Protein AF-A0A6N7YAE2-F1 (afdb_monomer)

Solvent-accessible surface area (backbone atoms only — not comparable to full-atom values): 3978 Å² total; per-residue (Å²): 137,78,80,89,71,88,86,77,78,80,88,69,78,81,85,68,90,40,76,45,31,31,33,29,76,85,81,62,54,74,47,43,15,68,83,68,63,45,56,68,89,74,48,65,48,40,93,86,76,64,46,51,46,86,50,43,42,80,77,77

pLDDT: mean 79.85, std 17.3, range [47.97, 96.38]

Foldseek 3Di:
DDDPDDDDPPPQQPDDPLQWWKAQQPPGDIDGCNVVSHHLVPVQADPPPRHGSVRIDTPD

Radius of gyration: 15.58 Å; Cα contacts (8 Å, |Δi|>4): 77; chains: 1; bounding box: 31×39×37 Å

Sequence (60 aa):
MEELEKTGGNPHVEDHGLGGVYRCKVCGYIFDENREGRPFTTLSHCPICHVGQQQFEKIE

InterPro domains:
  IPR024934 Rubredoxin-like domain [PS50903] (19-59)
  IPR048574 Rubrerythrin, rubredoxin-like domain [PF21349] (22-57)

Nearest PDB structures (foldseek):
  4s3o-assembly2_B  TM=5.386E-01  e=3.141E-01  Homo sapiens
  2ma6-assembly1_A  TM=5.015E-01  e=8.231E-01  Homo sapiens
  3m63-assembly1_A  TM=5.475E-01  e=1.333E+00  Saccharomyces cerevisiae
  6m2d-assembly3_C  TM=4.865E-01  e=2.311E+00  Homo sapiens
  9fmd-assembly1_NO  TM=5.242E-01  e=5.653E+00  Homo sapiens

Mean predicted aligned error: 9.94 Å

Secondary structure (DSSP, 8-state):
-------------SS-----EEEETTT--EEEHHHHTS-GGG--B-TTT--BGGGEEE--

Structure (mmCIF, N/CA/C/O backbone):
data_AF-A0A6N7YAE2-F1
#
_entry.id   AF-A0A6N7YAE2-F1
#
loop_
_atom_site.group_PDB
_atom_site.id
_atom_site.type_symbol
_atom_site.label_atom_id
_atom_site.label_alt_id
_atom_site.label_comp_id
_atom_site.label_asym_id
_atom_site.label_entity_id
_atom_site.label_seq_id
_atom_site.pdbx_PDB_ins_code
_atom_site.Cartn_x
_atom_site.Cartn_y
_atom_site.Cartn_z
_atom_site.occupancy
_atom_site.B_iso_or_equiv
_atom_site.auth_seq_id
_atom_site.auth_comp_id
_atom_site.auth_asym_id
_atom_site.auth_atom_id
_atom_site.pdbx_PDB_model_num
ATOM 1 N N . MET A 1 1 ? 17.907 -36.830 -27.636 1.00 55.06 1 MET A N 1
ATOM 2 C CA . MET A 1 1 ? 18.697 -35.636 -27.277 1.00 55.06 1 MET A CA 1
ATOM 3 C C . MET A 1 1 ? 17.732 -34.450 -27.231 1.00 55.06 1 MET A C 1
ATOM 5 O O . MET A 1 1 ? 17.875 -33.504 -27.984 1.00 55.06 1 MET A O 1
ATOM 9 N N . GLU A 1 2 ? 16.539 -34.624 -26.670 1.00 56.31 2 GLU A N 1
ATOM 10 C CA . GLU A 1 2 ? 16.264 -34.687 -25.227 1.00 56.31 2 GLU A CA 1
ATOM 11 C C . GLU A 1 2 ? 16.388 -33.287 -24.607 1.00 56.31 2 GLU A C 1
ATOM 13 O O . GLU A 1 2 ? 17.472 -32.721 -24.548 1.00 56.31 2 GLU A O 1
ATOM 18 N N . GLU A 1 3 ? 15.219 -32.758 -24.231 1.00 57.84 3 GLU A N 1
ATOM 19 C CA . GLU A 1 3 ? 15.017 -31.736 -23.201 1.00 57.84 3 GLU A CA 1
ATOM 20 C C . GLU A 1 3 ? 15.559 -30.319 -23.448 1.00 57.84 3 GLU A C 1
ATOM 22 O O . GLU A 1 3 ? 16.543 -29.895 -22.853 1.00 57.84 3 GLU A O 1
ATOM 27 N N . LEU A 1 4 ? 14.785 -29.496 -24.168 1.00 59.25 4 LEU A N 1
ATOM 28 C CA . LEU A 1 4 ? 14.655 -28.087 -23.762 1.00 59.25 4 LEU A CA 1
ATOM 29 C C . LEU A 1 4 ? 13.249 -27.828 -23.224 1.00 59.25 4 LEU A C 1
ATOM 31 O O . LEU A 1 4 ? 12.488 -26.986 -23.692 1.00 59.25 4 LEU A O 1
ATOM 35 N N . GLU A 1 5 ? 12.905 -28.620 -22.218 1.00 60.12 5 GLU A N 1
ATOM 36 C CA . GLU A 1 5 ? 11.993 -28.177 -21.182 1.00 60.12 5 GLU A CA 1
ATOM 37 C C . GLU A 1 5 ? 12.714 -27.108 -20.341 1.00 60.12 5 GLU A C 1
ATOM 39 O O . GLU A 1 5 ? 13.905 -27.233 -20.069 1.00 60.12 5 GLU A O 1
ATOM 44 N N . LYS A 1 6 ? 11.962 -26.116 -19.852 1.00 58.81 6 LYS A N 1
ATOM 45 C CA . LYS A 1 6 ? 12.317 -25.242 -18.714 1.00 58.81 6 LYS A CA 1
ATOM 46 C C . LYS A 1 6 ? 13.325 -24.119 -19.008 1.00 58.81 6 LYS A C 1
ATOM 48 O O . LYS A 1 6 ? 14.473 -24.147 -18.579 1.00 58.81 6 LYS A O 1
ATOM 53 N N . THR A 1 7 ? 12.854 -23.017 -19.586 1.00 57.81 7 THR A N 1
ATOM 54 C CA . THR 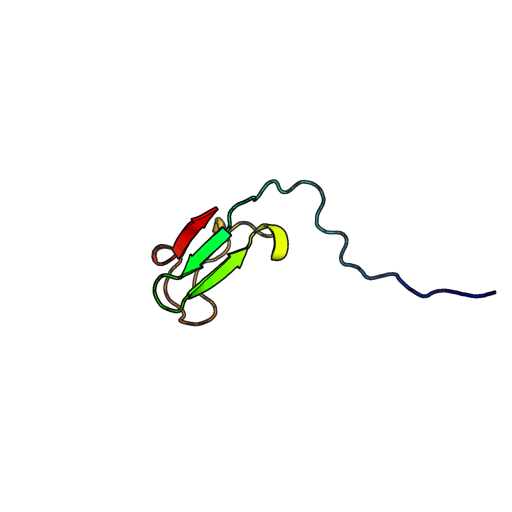A 1 7 ? 13.397 -21.707 -19.195 1.00 57.81 7 THR A CA 1
ATOM 55 C C . THR A 1 7 ? 12.377 -20.607 -19.421 1.00 57.81 7 THR A C 1
ATOM 57 O O . THR A 1 7 ? 11.733 -20.535 -20.462 1.00 57.81 7 THR A O 1
ATOM 60 N N . GLY A 1 8 ? 12.204 -19.791 -18.389 1.00 48.22 8 GLY A N 1
ATOM 61 C CA . GLY A 1 8 ? 11.163 -18.777 -18.284 1.00 48.22 8 GLY A CA 1
ATOM 62 C C . GLY A 1 8 ? 10.496 -18.733 -16.910 1.00 48.22 8 GLY A C 1
ATOM 63 O O . GLY A 1 8 ? 9.479 -18.067 -16.754 1.00 48.22 8 GLY A O 1
ATOM 64 N N . GLY A 1 9 ? 11.047 -19.424 -15.903 1.00 50.41 9 GLY A N 1
ATOM 65 C CA . GLY A 1 9 ? 10.860 -18.995 -14.521 1.00 50.41 9 GLY A CA 1
ATOM 66 C C . GLY A 1 9 ? 11.438 -17.588 -14.394 1.00 50.41 9 GLY A C 1
ATOM 67 O O . GLY A 1 9 ? 12.597 -17.371 -14.739 1.00 50.41 9 GLY A O 1
ATOM 68 N N . ASN A 1 10 ? 10.598 -16.633 -14.004 1.00 51.81 10 ASN A N 1
ATOM 69 C CA . ASN A 1 10 ? 10.965 -15.228 -13.869 1.00 51.81 10 ASN A CA 1
ATOM 70 C C . ASN A 1 10 ? 12.088 -15.114 -12.810 1.00 51.81 10 ASN A C 1
ATOM 72 O O . ASN A 1 10 ? 11.840 -15.471 -11.658 1.00 51.81 10 ASN A O 1
ATOM 76 N N . PRO A 1 11 ? 13.314 -14.683 -13.161 1.00 57.12 11 PRO A N 1
ATOM 77 C CA . PRO A 1 11 ? 14.495 -14.808 -12.301 1.00 57.12 11 PRO A CA 1
ATOM 78 C C . PRO A 1 11 ? 14.629 -13.643 -11.304 1.00 57.12 11 PRO A C 1
ATOM 80 O O . PRO A 1 11 ? 15.730 -13.182 -11.036 1.00 57.12 11 PRO A O 1
ATOM 83 N N . HIS A 1 12 ? 13.524 -13.113 -10.773 1.00 47.97 12 HIS A N 1
ATOM 84 C CA . HIS A 1 12 ? 13.552 -11.902 -9.944 1.00 47.97 12 HIS A CA 1
ATOM 85 C C . HIS A 1 12 ? 13.197 -12.182 -8.481 1.00 47.97 12 HIS A C 1
ATOM 87 O O . HIS A 1 12 ? 12.213 -11.658 -7.969 1.00 47.97 12 HIS A O 1
ATOM 93 N N . VAL A 1 13 ? 13.981 -13.024 -7.803 1.00 54.97 13 VAL A N 1
ATOM 94 C CA . VAL A 1 13 ? 13.905 -13.166 -6.333 1.00 54.97 13 VAL A CA 1
ATOM 95 C C . VAL A 1 13 ? 15.288 -13.167 -5.675 1.00 54.97 13 VAL A C 1
ATOM 97 O O . VAL A 1 13 ? 15.490 -13.767 -4.623 1.00 54.97 13 VAL A O 1
ATOM 100 N N . GLU A 1 14 ? 16.260 -12.494 -6.288 1.00 52.09 14 GLU A N 1
ATOM 101 C CA . GLU A 1 14 ? 17.547 -12.238 -5.645 1.00 52.09 14 GLU A CA 1
ATOM 102 C C . GLU A 1 14 ? 17.435 -10.985 -4.766 1.00 52.09 14 GLU A C 1
ATOM 104 O O . GLU A 1 14 ? 17.359 -9.860 -5.247 1.00 52.09 14 GLU A O 1
ATOM 109 N N . ASP A 1 15 ? 17.406 -11.236 -3.456 1.00 55.84 15 ASP A N 1
ATOM 110 C CA . ASP A 1 15 ? 17.756 -10.297 -2.385 1.00 55.84 15 ASP A CA 1
ATOM 111 C C . ASP A 1 15 ? 16.836 -9.084 -2.175 1.00 55.84 15 ASP A C 1
ATOM 113 O O . ASP A 1 15 ? 17.258 -7.945 -1.995 1.00 55.84 15 ASP A O 1
ATOM 117 N N . HIS A 1 16 ? 15.535 -9.330 -2.100 1.00 49.94 16 HIS A N 1
ATOM 118 C CA . HIS A 1 16 ? 14.614 -8.369 -1.513 1.00 49.94 16 HIS A CA 1
ATOM 119 C C . HIS A 1 16 ? 14.010 -8.997 -0.261 1.00 49.94 16 HIS A C 1
ATOM 121 O O . HIS A 1 16 ? 12.982 -9.663 -0.329 1.00 49.94 16 HIS A O 1
ATOM 127 N N . GLY A 1 17 ? 14.677 -8.796 0.885 1.00 54.25 17 GLY A N 1
AT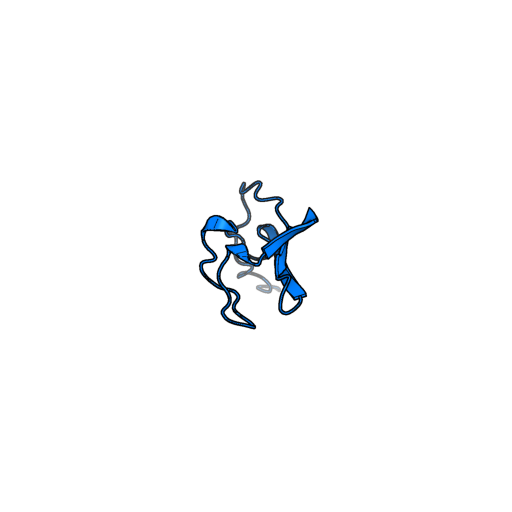OM 128 C CA . GLY A 1 17 ? 14.244 -9.181 2.240 1.00 54.25 17 GLY A CA 1
ATOM 129 C C . GLY A 1 17 ? 12.964 -8.475 2.710 1.00 54.25 17 GLY A C 1
ATOM 130 O O . GLY A 1 17 ? 12.881 -7.981 3.832 1.00 54.25 17 GLY A O 1
ATOM 131 N N . LEU A 1 18 ? 11.970 -8.402 1.834 1.00 61.94 18 LEU A N 1
ATOM 132 C CA . LEU A 1 18 ? 10.673 -7.778 1.998 1.00 61.94 18 LEU A CA 1
ATOM 133 C C . LEU A 1 18 ? 9.737 -8.755 2.711 1.00 61.94 18 LEU A C 1
ATOM 135 O O . LEU A 1 18 ? 8.679 -9.079 2.210 1.00 61.94 18 LEU A O 1
ATOM 139 N N . GLY A 1 19 ? 10.151 -9.330 3.837 1.00 68.12 19 GLY A N 1
ATOM 140 C CA . GLY A 1 19 ? 9.373 -10.345 4.559 1.00 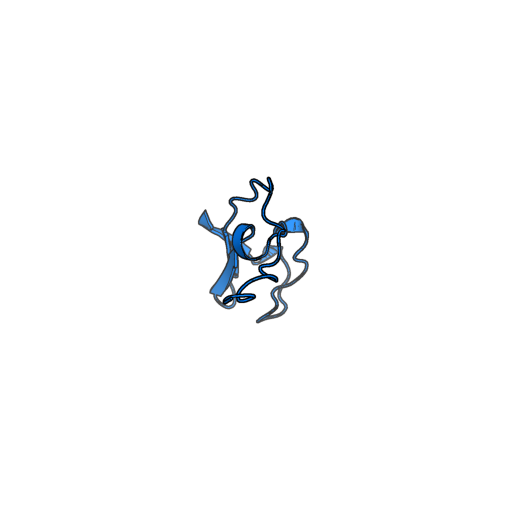68.12 19 GLY A CA 1
ATOM 141 C C . GLY A 1 19 ? 8.114 -9.791 5.238 1.00 68.12 19 GLY A C 1
ATOM 142 O O . GLY A 1 19 ? 7.885 -10.100 6.402 1.00 68.12 19 GLY A O 1
ATOM 143 N N . GLY A 1 20 ? 7.362 -8.903 4.585 1.00 86.00 20 GLY A N 1
ATOM 144 C CA . GLY A 1 20 ? 6.116 -8.334 5.063 1.00 86.00 20 GLY A CA 1
ATOM 145 C C . GLY A 1 20 ? 4.910 -8.931 4.347 1.00 86.00 20 GLY A C 1
ATOM 146 O O . GLY A 1 20 ? 4.713 -8.757 3.141 1.00 86.00 20 GLY A O 1
ATOM 147 N N . VAL A 1 21 ? 4.048 -9.589 5.115 1.00 91.31 21 VAL A N 1
ATOM 148 C CA . VAL A 1 21 ? 2.712 -9.973 4.661 1.00 91.31 21 VAL A CA 1
ATOM 149 C C . VAL A 1 21 ? 1.717 -8.942 5.181 1.00 91.31 21 VAL A C 1
ATOM 151 O O . VAL A 1 21 ? 1.687 -8.620 6.370 1.00 91.31 21 VAL A O 1
ATOM 154 N N . TYR A 1 22 ? 0.877 -8.423 4.291 1.00 93.69 22 TYR A N 1
ATOM 1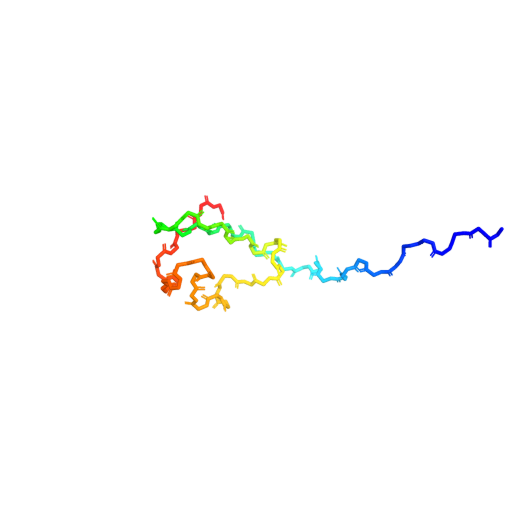55 C CA . TYR A 1 22 ? -0.105 -7.389 4.589 1.00 93.69 22 TYR A CA 1
ATOM 156 C C . TYR A 1 22 ? -1.508 -7.868 4.256 1.00 93.69 22 TYR A C 1
ATOM 158 O O . TYR A 1 22 ? -1.767 -8.377 3.169 1.00 93.69 22 TYR A O 1
ATOM 166 N N . ARG A 1 23 ? -2.458 -7.639 5.157 1.00 94.81 23 ARG A N 1
ATOM 167 C CA . ARG A 1 23 ? -3.863 -7.989 4.960 1.00 94.81 23 ARG A CA 1
ATOM 168 C C . ARG A 1 23 ? -4.736 -6.756 4.894 1.00 94.81 23 ARG A C 1
ATOM 170 O O . ARG A 1 23 ? -4.711 -5.918 5.785 1.00 94.81 23 ARG A O 1
ATOM 177 N N . CYS A 1 24 ? -5.582 -6.672 3.878 1.00 96.38 24 CYS A N 1
ATOM 178 C CA . CYS A 1 24 ? -6.619 -5.656 3.812 1.00 96.38 24 CYS A CA 1
ATOM 179 C C . CYS A 1 24 ? -7.695 -5.938 4.869 1.00 96.38 24 CYS A C 1
ATOM 181 O O . CYS A 1 24 ? -8.386 -6.953 4.794 1.00 96.38 24 CYS A O 1
ATOM 183 N N . LYS A 1 25 ? -7.906 -5.005 5.799 1.00 96.25 25 LYS A N 1
ATOM 184 C CA . LYS A 1 25 ? -8.950 -5.094 6.836 1.00 96.25 25 LYS A CA 1
ATOM 185 C C . LYS A 1 25 ? -10.375 -5.033 6.288 1.00 96.25 25 LYS A C 1
ATOM 187 O O . LYS A 1 25 ? -11.310 -5.413 6.979 1.00 96.25 25 LYS A O 1
ATOM 192 N N . VAL A 1 26 ? -10.542 -4.534 5.062 1.00 96.25 26 VAL A N 1
ATOM 193 C CA . VAL A 1 26 ? -11.859 -4.304 4.446 1.00 96.25 26 VAL A CA 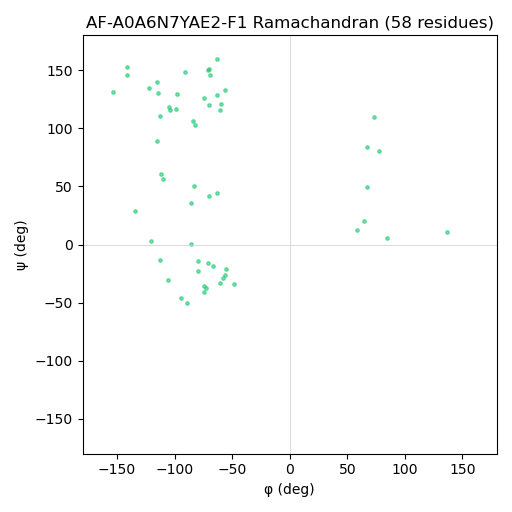1
ATOM 194 C C . VAL A 1 26 ? -12.354 -5.534 3.695 1.00 96.25 26 VAL A C 1
ATOM 196 O O . VAL A 1 26 ? -13.480 -5.964 3.906 1.00 96.25 26 VAL A O 1
ATOM 199 N N . CYS A 1 27 ? -11.520 -6.107 2.823 1.00 96.25 27 CYS A N 1
ATOM 200 C CA . CYS A 1 27 ? -11.902 -7.253 1.987 1.00 96.25 27 CYS A CA 1
ATOM 201 C C . CYS A 1 27 ? -11.173 -8.556 2.335 1.00 96.25 27 CYS A C 1
ATOM 203 O O . CYS A 1 27 ? -11.559 -9.614 1.853 1.00 96.25 27 CYS A O 1
ATOM 205 N N . GLY A 1 28 ? -10.107 -8.498 3.138 1.00 94.56 28 GLY A N 1
ATOM 206 C CA . GLY A 1 28 ? -9.289 -9.660 3.479 1.00 94.56 28 GLY A CA 1
ATOM 207 C C . GLY A 1 28 ? -8.186 -10.013 2.477 1.00 94.56 28 GLY A C 1
ATOM 208 O O . GLY A 1 28 ? -7.534 -11.031 2.681 1.00 94.56 28 GLY A O 1
ATOM 209 N N . TYR A 1 29 ? -7.948 -9.208 1.431 1.00 94.81 29 TYR A N 1
ATOM 210 C CA . TYR A 1 29 ? -6.857 -9.440 0.470 1.00 94.81 29 TYR A CA 1
ATOM 211 C C . TYR A 1 29 ? -5.493 -9.532 1.164 1.00 94.81 29 TYR A C 1
ATOM 213 O O . TYR A 1 29 ? -5.171 -8.663 1.973 1.00 94.81 29 TYR A O 1
ATOM 221 N N . ILE A 1 30 ? -4.701 -10.546 0.813 1.00 93.19 30 ILE A N 1
ATOM 222 C CA . ILE A 1 30 ? -3.351 -10.770 1.336 1.00 93.19 30 ILE A CA 1
ATOM 223 C C . ILE A 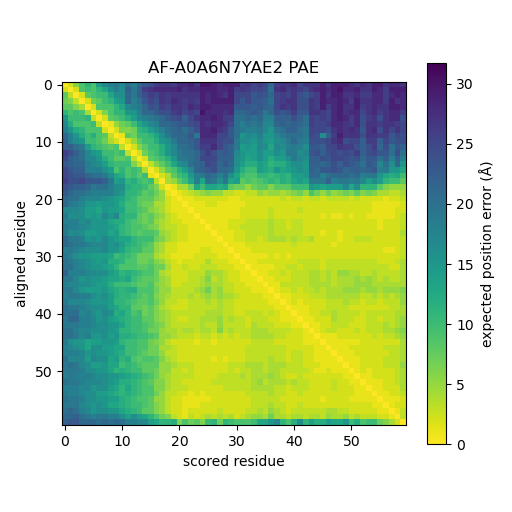1 30 ? -2.338 -10.347 0.273 1.00 93.19 30 ILE A C 1
ATOM 225 O O . ILE A 1 30 ? -2.287 -10.934 -0.806 1.00 93.19 30 ILE A O 1
ATOM 229 N N . PHE A 1 31 ? -1.553 -9.324 0.586 1.00 91.88 31 PHE A N 1
ATOM 230 C CA . PHE A 1 31 ? -0.406 -8.880 -0.187 1.00 91.88 31 PHE A CA 1
ATOM 231 C C . PHE A 1 31 ? 0.853 -9.443 0.463 1.00 91.88 31 PHE A C 1
ATOM 233 O O . PHE A 1 31 ? 1.157 -9.127 1.610 1.00 91.88 31 PHE A O 1
ATOM 240 N N . ASP A 1 32 ? 1.561 -10.289 -0.264 1.00 90.12 32 ASP A N 1
ATOM 241 C CA . ASP A 1 32 ? 2.797 -10.915 0.184 1.00 90.12 32 ASP A CA 1
ATOM 242 C C . ASP A 1 32 ? 3.920 -10.360 -0.684 1.00 90.12 32 ASP A C 1
ATOM 244 O O . ASP A 1 32 ? 3.957 -10.600 -1.890 1.00 90.12 32 ASP A O 1
ATOM 248 N N . GLU A 1 33 ? 4.784 -9.556 -0.074 1.00 87.94 33 GLU A N 1
ATOM 249 C CA . GLU A 1 33 ? 5.877 -8.872 -0.759 1.00 87.94 33 GLU A CA 1
ATOM 250 C C . GLU A 1 33 ? 6.870 -9.848 -1.414 1.00 87.94 33 GLU A C 1
ATOM 252 O O . GLU A 1 33 ? 7.389 -9.562 -2.493 1.00 87.94 33 GLU A O 1
ATOM 257 N N . ASN A 1 34 ? 7.093 -11.020 -0.811 1.00 85.19 34 ASN A N 1
ATOM 258 C CA . ASN A 1 34 ? 7.980 -12.053 -1.344 1.00 85.19 34 ASN A CA 1
ATOM 259 C C . ASN A 1 34 ? 7.353 -12.758 -2.556 1.00 85.19 34 ASN A C 1
ATOM 261 O O . ASN A 1 34 ? 8.036 -13.062 -3.532 1.00 85.19 34 ASN A O 1
ATOM 265 N N . ARG A 1 35 ? 6.036 -12.986 -2.529 1.00 84.25 35 ARG A N 1
ATOM 266 C CA . ARG A 1 35 ? 5.299 -13.558 -3.668 1.00 84.25 35 ARG A CA 1
ATOM 267 C C . ARG A 1 35 ? 5.103 -12.567 -4.808 1.00 84.25 35 ARG A C 1
ATOM 269 O O . ARG A 1 35 ? 5.087 -12.978 -5.965 1.00 84.25 35 ARG A O 1
ATOM 276 N N . GLU A 1 36 ? 4.899 -11.296 -4.487 1.00 84.88 36 GLU A N 1
ATOM 277 C CA . GLU A 1 36 ? 4.753 -10.223 -5.472 1.00 84.88 36 GLU A CA 1
ATOM 278 C C . GLU A 1 36 ? 6.103 -9.751 -6.028 1.00 84.88 36 GLU A C 1
ATOM 280 O O . GLU A 1 36 ? 6.143 -9.180 -7.115 1.00 84.88 36 GLU A O 1
ATOM 285 N N . GLY A 1 37 ? 7.205 -9.970 -5.305 1.00 81.00 37 GLY A N 1
ATOM 286 C CA . GLY A 1 37 ? 8.523 -9.455 -5.682 1.00 81.00 37 GLY A CA 1
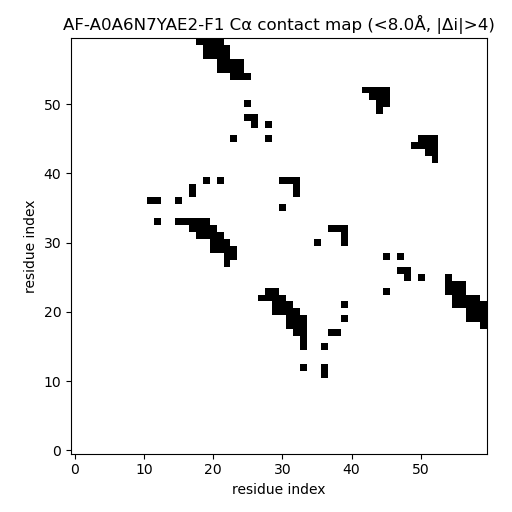ATOM 287 C C . GLY A 1 37 ? 8.591 -7.925 -5.666 1.00 81.00 37 GLY A C 1
ATOM 288 O O . GLY A 1 37 ? 9.442 -7.331 -6.324 1.00 81.00 37 GLY A O 1
ATOM 289 N N . ARG A 1 38 ? 7.672 -7.264 -4.951 1.00 84.94 38 ARG A N 1
ATOM 290 C CA . ARG A 1 38 ? 7.631 -5.805 -4.798 1.00 84.94 38 ARG A CA 1
ATOM 291 C C . ARG A 1 38 ? 7.220 -5.419 -3.382 1.00 84.94 38 ARG A C 1
ATOM 293 O O . ARG A 1 38 ? 6.374 -6.092 -2.790 1.00 84.94 38 ARG A O 1
ATOM 300 N N . PRO A 1 39 ? 7.769 -4.315 -2.849 1.00 87.94 39 PRO A N 1
ATOM 301 C CA . PRO A 1 39 ? 7.457 -3.895 -1.501 1.00 87.94 39 PRO A CA 1
ATOM 302 C C . PRO A 1 39 ? 6.033 -3.362 -1.408 1.00 87.94 39 PRO A C 1
ATOM 304 O O . PRO A 1 39 ? 5.520 -2.730 -2.337 1.00 87.94 39 PRO A O 1
ATOM 307 N N . PHE A 1 40 ? 5.418 -3.521 -0.245 1.00 88.31 40 PHE A N 1
ATOM 308 C CA . PHE A 1 40 ? 4.083 -3.036 0.060 1.00 88.31 40 PHE A CA 1
ATOM 309 C C . PHE A 1 40 ? 3.975 -1.526 -0.126 1.00 88.31 40 PHE A C 1
ATOM 311 O O . PHE A 1 40 ? 2.923 -1.039 -0.526 1.00 88.31 40 PHE A O 1
ATOM 318 N N . THR A 1 41 ? 5.074 -0.785 0.050 1.00 86.75 41 THR A N 1
ATOM 319 C CA . THR A 1 41 ? 5.165 0.657 -0.230 1.00 86.75 41 THR A CA 1
ATOM 320 C C . THR A 1 41 ? 4.782 1.029 -1.667 1.00 86.75 41 THR A C 1
ATOM 322 O O . THR A 1 41 ? 4.303 2.138 -1.889 1.00 86.75 41 THR A O 1
ATOM 325 N N . THR A 1 42 ? 4.927 0.114 -2.633 1.00 88.06 42 THR A N 1
ATOM 326 C CA . THR A 1 42 ? 4.502 0.325 -4.031 1.00 88.06 42 THR A CA 1
ATOM 327 C C . THR A 1 42 ? 3.000 0.128 -4.243 1.00 88.06 42 THR A C 1
ATOM 329 O O . THR A 1 42 ? 2.457 0.550 -5.266 1.00 88.06 42 THR A O 1
ATOM 332 N N . LEU A 1 43 ? 2.299 -0.480 -3.283 1.00 88.62 43 LEU A N 1
ATOM 333 C CA . LEU A 1 43 ? 0.861 -0.698 -3.345 1.00 88.62 43 LEU A CA 1
ATOM 334 C C . LEU A 1 43 ? 0.108 0.566 -2.908 1.00 88.62 43 LEU A C 1
ATOM 336 O O . LEU A 1 43 ? -0.035 0.835 -1.719 1.00 88.62 43 LEU A O 1
ATOM 340 N N . SER A 1 44 ? -0.431 1.332 -3.859 1.00 91.62 44 SER A N 1
ATOM 341 C CA . SER A 1 44 ? -1.233 2.525 -3.533 1.00 91.62 44 SER A CA 1
ATOM 342 C C . SER A 1 44 ? -2.638 2.187 -3.016 1.00 91.62 44 SER A C 1
ATOM 344 O O . SER A 1 44 ? -3.133 2.818 -2.080 1.00 91.62 44 SER A O 1
ATOM 346 N N . HIS A 1 45 ? -3.289 1.191 -3.623 1.00 94.50 45 HIS A N 1
ATOM 347 C CA . HIS A 1 45 ? -4.670 0.809 -3.326 1.00 94.50 45 HIS A CA 1
ATOM 348 C C . HIS A 1 45 ? -4.841 -0.709 -3.368 1.00 94.50 45 HIS A C 1
ATOM 350 O O . HIS A 1 45 ? -4.140 -1.408 -4.098 1.00 94.50 45 HIS A O 1
ATOM 356 N N . CYS A 1 46 ? -5.814 -1.220 -2.615 1.00 94.31 46 CYS A N 1
ATOM 357 C CA . CYS A 1 46 ? -6.201 -2.620 -2.669 1.00 94.31 46 CYS A CA 1
ATOM 358 C C . CYS A 1 46 ? -6.743 -2.968 -4.068 1.00 94.31 46 CYS A C 1
ATOM 360 O O . CYS A 1 46 ? -7.680 -2.313 -4.518 1.00 94.31 46 CYS A O 1
ATOM 362 N N . PRO A 1 47 ? -6.253 -4.024 -4.736 1.00 92.44 47 PRO A N 1
ATOM 363 C CA . PRO A 1 47 ? -6.752 -4.408 -6.058 1.00 92.44 47 PRO A CA 1
ATOM 364 C C . PRO A 1 47 ? -8.170 -4.999 -6.024 1.0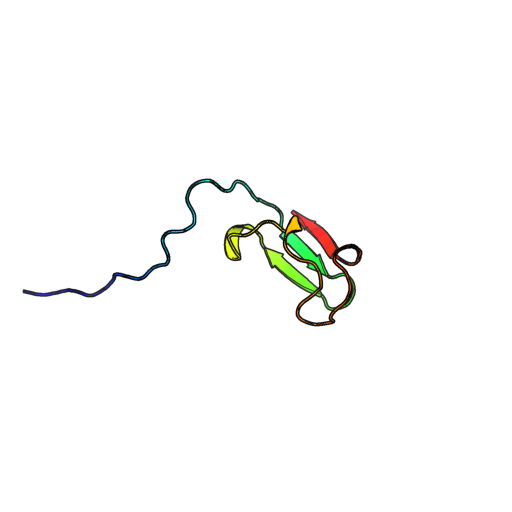0 92.44 47 PRO A C 1
ATOM 366 O O . PRO A 1 47 ? -8.810 -5.099 -7.063 1.00 92.44 47 PRO A O 1
ATOM 369 N N . ILE A 1 48 ? -8.658 -5.395 -4.842 1.00 94.88 48 ILE A N 1
ATOM 370 C CA . ILE A 1 48 ? -9.967 -6.043 -4.678 1.00 94.88 48 ILE A CA 1
ATOM 371 C C . ILE A 1 48 ? -11.066 -5.035 -4.339 1.00 94.88 48 ILE A C 1
ATOM 373 O O . ILE A 1 48 ? -12.152 -5.084 -4.901 1.00 94.88 48 ILE A O 1
ATOM 377 N N . CYS A 1 49 ? -10.805 -4.132 -3.392 1.00 95.75 49 CYS A N 1
ATOM 378 C CA . CYS A 1 49 ? -11.808 -3.182 -2.896 1.00 95.75 49 CYS A CA 1
ATOM 379 C C . CYS A 1 49 ? -11.422 -1.713 -3.097 1.00 95.75 49 CYS A C 1
ATOM 381 O O . CYS A 1 49 ? -12.146 -0.832 -2.646 1.00 95.75 49 CYS A O 1
ATOM 383 N N . HIS A 1 50 ? -10.284 -1.441 -3.744 1.00 95.00 50 HIS A N 1
ATOM 384 C CA . HIS A 1 50 ? -9.798 -0.101 -4.095 1.00 95.00 50 HIS A CA 1
ATOM 385 C C . HIS A 1 50 ? -9.602 0.869 -2.921 1.00 95.00 50 HIS A C 1
ATOM 387 O O . HIS A 1 50 ? -9.369 2.057 -3.124 1.00 95.00 50 HIS A O 1
ATOM 393 N N . VAL A 1 51 ? -9.626 0.371 -1.682 1.00 95.75 51 VAL A N 1
ATOM 394 C CA . VAL A 1 51 ? -9.291 1.170 -0.499 1.00 95.75 51 VAL A CA 1
ATOM 395 C C . VAL A 1 51 ? -7.800 1.485 -0.468 1.00 95.75 51 VAL A C 1
ATOM 397 O O . VAL A 1 51 ? -6.984 0.709 -0.965 1.00 95.75 51 VAL A O 1
ATOM 400 N N . GLY A 1 52 ? -7.435 2.615 0.131 1.00 94.75 52 GLY A N 1
ATOM 401 C CA . GLY A 1 52 ? -6.037 3.022 0.246 1.00 94.75 52 GLY A CA 1
ATOM 402 C C . GLY A 1 52 ? -5.188 2.058 1.081 1.00 94.75 52 GLY A C 1
ATOM 403 O O . GLY A 1 52 ? -5.696 1.312 1.923 1.00 94.75 52 GLY A O 1
ATOM 404 N N . GLN A 1 53 ? -3.873 2.132 0.880 1.00 92.06 53 GLN A N 1
ATOM 405 C CA . GLN A 1 53 ? -2.850 1.361 1.596 1.00 92.06 53 GLN A CA 1
ATOM 406 C C . GLN A 1 53 ? -3.014 1.372 3.132 1.00 92.06 53 GLN A C 1
ATOM 408 O O . GLN A 1 53 ? -2.796 0.361 3.789 1.00 92.06 53 GLN A O 1
ATOM 413 N N . GLN A 1 54 ? -3.493 2.480 3.706 1.00 94.44 54 GLN A N 1
ATOM 414 C CA . GLN A 1 54 ? -3.800 2.639 5.139 1.00 94.44 54 GLN A CA 1
ATOM 415 C C . GLN A 1 54 ? -4.778 1.598 5.723 1.00 94.44 54 GLN A C 1
ATOM 417 O O . GLN A 1 54 ? -4.814 1.386 6.936 1.00 94.44 54 GLN A O 1
ATOM 422 N N . GLN A 1 55 ? -5.585 0.949 4.877 1.00 95.94 55 GLN A N 1
ATOM 423 C CA . GLN A 1 55 ? -6.528 -0.086 5.303 1.00 95.94 55 GLN A CA 1
ATOM 424 C C . GLN A 1 55 ? -5.907 -1.481 5.389 1.00 95.94 55 GLN A C 1
ATOM 426 O O . GLN A 1 55 ? -6.605 -2.430 5.751 1.00 95.94 55 GLN A O 1
ATOM 431 N N . PHE A 1 56 ? -4.620 -1.619 5.093 1.00 95.06 56 PHE A N 1
ATOM 432 C CA . PHE A 1 56 ? -3.886 -2.851 5.325 1.00 95.06 56 PHE A CA 1
ATOM 433 C C . PHE A 1 56 ? -3.238 -2.869 6.710 1.00 95.06 56 PHE A C 1
ATOM 435 O O . PHE A 1 56 ? -2.843 -1.837 7.249 1.00 95.06 56 PHE A O 1
ATOM 442 N N . GLU A 1 57 ? -3.127 -4.061 7.279 1.00 94.12 57 GLU A N 1
ATOM 443 C CA . GLU A 1 57 ? -2.349 -4.355 8.479 1.00 94.12 57 GLU A CA 1
ATOM 444 C C . GLU A 1 57 ? -1.206 -5.307 8.124 1.00 94.12 57 GLU A C 1
ATOM 446 O O . GLU A 1 57 ? -1.404 -6.226 7.329 1.00 94.12 57 GLU A O 1
ATOM 451 N N . LYS A 1 58 ? -0.016 -5.091 8.694 1.00 91.69 58 LYS A N 1
ATOM 452 C CA . LYS A 1 58 ? 1.077 -6.067 8.615 1.00 91.69 58 LYS A CA 1
ATOM 453 C C . LYS A 1 58 ? 0.738 -7.221 9.556 1.00 91.69 58 LYS A C 1
ATOM 455 O O . LYS A 1 58 ? 0.456 -6.970 10.726 1.00 91.69 58 LYS A O 1
ATOM 460 N N . ILE A 1 59 ? 0.740 -8.442 9.040 1.00 90.38 59 ILE A N 1
ATOM 461 C CA . ILE A 1 59 ? 0.437 -9.662 9.801 1.00 90.38 59 ILE A CA 1
ATOM 462 C C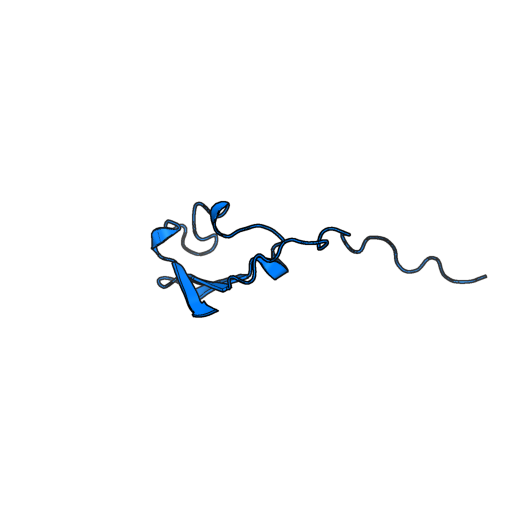 . ILE A 1 59 ? 1.690 -10.482 10.101 1.00 90.38 59 ILE A C 1
ATOM 464 O O . ILE A 1 59 ? 1.741 -11.097 11.161 1.00 90.38 59 ILE A O 1
ATOM 468 N N . GLU A 1 60 ? 2.703 -10.443 9.233 1.00 67.06 60 GLU A N 1
ATOM 469 C CA . GLU A 1 60 ? 3.999 -11.103 9.454 1.00 67.06 60 GLU A CA 1
ATOM 470 C C . GLU A 1 60 ? 5.128 -10.268 8.859 1.00 67.06 60 GLU A C 1
ATOM 472 O O . GLU A 1 60 ? 4.895 -9.593 7.828 1.00 67.06 60 GLU A O 1
#

Organism: NCBI:txid105843